Protein AF-A0A1J5PTQ3-F1 (afdb_monomer_lite)

pLDDT: mean 80.49, std 11.45, range [53.0, 94.0]

Structure (mmCIF, N/CA/C/O backbone):
data_AF-A0A1J5PTQ3-F1
#
_entry.id   AF-A0A1J5PTQ3-F1
#
loop_
_atom_site.group_PDB
_atom_site.id
_atom_site.type_symbol
_atom_site.label_atom_id
_atom_site.label_alt_id
_atom_site.label_comp_id
_atom_site.label_asym_id
_atom_site.label_entity_id
_atom_site.label_seq_id
_atom_site.pdbx_PDB_ins_code
_atom_site.Cartn_x
_atom_site.Cartn_y
_atom_site.Cartn_z
_atom_site.occupancy
_atom_site.B_iso_or_equiv
_atom_site.auth_seq_id
_atom_site.auth_comp_id
_atom_site.auth_asym_id
_atom_site.auth_atom_id
_atom_site.pdbx_PDB_model_num
ATOM 1 N N . MET A 1 1 ? 5.125 3.961 15.663 1.00 56.94 1 MET A N 1
ATOM 2 C CA . MET A 1 1 ? 6.138 2.877 15.556 1.00 56.94 1 MET A CA 1
ATOM 3 C C . MET A 1 1 ? 5.809 1.900 14.419 1.00 56.94 1 MET A C 1
ATOM 5 O O . MET A 1 1 ? 6.491 0.900 14.232 1.00 56.94 1 MET A O 1
ATOM 9 N N . ASP A 1 2 ? 4.806 2.225 13.608 1.00 72.94 2 ASP A N 1
ATOM 10 C CA . ASP A 1 2 ? 4.125 1.295 12.712 1.00 72.94 2 ASP A CA 1
ATOM 11 C C . ASP A 1 2 ? 4.857 1.112 11.386 1.00 72.94 2 ASP A C 1
ATOM 13 O O . ASP A 1 2 ? 4.917 0.003 10.871 1.00 72.94 2 ASP A O 1
ATOM 17 N N . ARG A 1 3 ? 5.538 2.156 10.899 1.00 79.75 3 ARG A N 1
ATOM 18 C CA . ARG A 1 3 ? 6.290 2.135 9.635 1.00 79.75 3 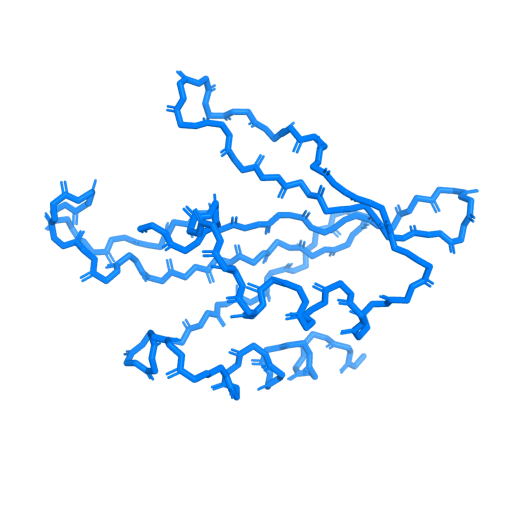ARG A CA 1
ATOM 19 C C . ARG A 1 3 ? 7.312 0.997 9.561 1.00 79.75 3 ARG A C 1
ATOM 21 O O . ARG A 1 3 ? 7.200 0.150 8.686 1.00 79.75 3 ARG A O 1
ATOM 28 N N . LYS A 1 4 ? 8.214 0.894 10.549 1.00 78.62 4 LYS A N 1
ATOM 29 C CA . LYS A 1 4 ? 9.224 -0.182 10.606 1.00 78.62 4 LYS A CA 1
ATOM 30 C C . LYS A 1 4 ? 8.598 -1.575 10.658 1.00 78.62 4 LYS A C 1
ATOM 32 O O . LYS A 1 4 ? 9.186 -2.536 10.173 1.00 78.62 4 LYS A O 1
ATOM 37 N N . ARG A 1 5 ? 7.412 -1.698 11.262 1.00 82.56 5 ARG A N 1
ATOM 38 C CA . ARG A 1 5 ? 6.682 -2.966 11.330 1.00 82.56 5 ARG A CA 1
ATOM 39 C C . ARG A 1 5 ? 6.097 -3.331 9.968 1.00 82.56 5 ARG A C 1
ATOM 41 O O . ARG A 1 5 ? 6.218 -4.481 9.567 1.00 82.56 5 ARG A O 1
ATOM 48 N N . ILE A 1 6 ? 5.531 -2.356 9.256 1.00 84.69 6 ILE A N 1
ATOM 49 C CA . ILE A 1 6 ? 5.041 -2.521 7.884 1.00 84.69 6 ILE A CA 1
ATOM 50 C C . ILE A 1 6 ? 6.204 -2.901 6.959 1.00 84.69 6 ILE A C 1
ATOM 52 O O . ILE A 1 6 ? 6.106 -3.897 6.254 1.00 84.69 6 ILE A O 1
ATOM 56 N N . GLU A 1 7 ? 7.320 -2.169 7.016 1.00 84.06 7 GLU A N 1
ATOM 57 C CA . GLU A 1 7 ? 8.538 -2.449 6.239 1.00 84.06 7 GLU A CA 1
ATOM 58 C C . GLU A 1 7 ? 9.034 -3.882 6.476 1.00 84.06 7 GLU A C 1
ATOM 60 O O . GLU A 1 7 ? 9.304 -4.610 5.523 1.00 84.06 7 GLU A O 1
ATOM 65 N N . LYS A 1 8 ? 9.085 -4.321 7.742 1.00 83.88 8 LYS A N 1
ATOM 66 C CA . LYS A 1 8 ? 9.494 -5.684 8.103 1.00 83.88 8 LYS A CA 1
ATOM 67 C C . LYS A 1 8 ? 8.548 -6.744 7.535 1.00 83.88 8 LYS A C 1
ATOM 69 O O . LYS A 1 8 ? 9.020 -7.687 6.914 1.00 83.88 8 LYS A O 1
ATOM 74 N N . ILE A 1 9 ? 7.237 -6.565 7.698 1.00 83.88 9 I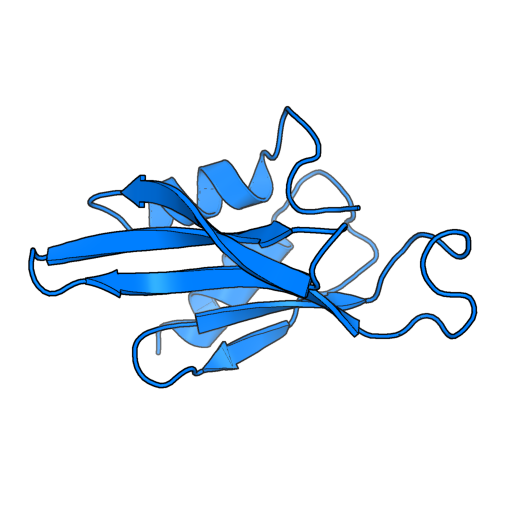LE A N 1
ATOM 75 C CA . ILE A 1 9 ? 6.228 -7.494 7.166 1.00 83.88 9 ILE A CA 1
ATOM 76 C C . ILE A 1 9 ? 6.344 -7.575 5.640 1.00 83.88 9 ILE A C 1
ATOM 78 O O . ILE A 1 9 ? 6.372 -8.665 5.078 1.00 83.88 9 ILE A O 1
ATOM 82 N N . LEU A 1 10 ? 6.488 -6.431 4.963 1.00 80.56 10 LEU A N 1
ATOM 83 C CA . LEU A 1 10 ? 6.696 -6.390 3.518 1.00 80.56 10 LEU A CA 1
ATOM 84 C C . LEU A 1 10 ? 7.992 -7.094 3.109 1.00 80.56 10 LEU A C 1
ATOM 86 O O . LEU A 1 10 ? 8.008 -7.735 2.062 1.00 80.56 10 LEU A O 1
ATOM 90 N N . ALA A 1 11 ? 9.061 -7.001 3.901 1.00 77.62 11 ALA A N 1
ATOM 91 C CA . ALA A 1 11 ? 10.330 -7.684 3.650 1.00 77.62 11 ALA A CA 1
ATOM 92 C C . ALA A 1 11 ? 10.254 -9.214 3.818 1.00 77.62 11 ALA A C 1
ATOM 94 O O . ALA A 1 11 ? 11.015 -9.922 3.165 1.00 77.62 11 ALA A O 1
ATOM 95 N N . GLU A 1 12 ? 9.314 -9.739 4.611 1.00 76.25 12 GLU A N 1
ATOM 96 C CA . GLU A 1 12 ? 9.086 -11.187 4.787 1.00 76.25 12 GLU A CA 1
ATOM 97 C C . GLU A 1 12 ? 8.399 -11.859 3.581 1.00 76.25 12 GLU A C 1
ATOM 99 O O . GLU A 1 12 ? 8.098 -13.052 3.607 1.00 76.25 12 GLU A O 1
ATOM 104 N N . ARG A 1 13 ? 8.159 -11.120 2.494 1.00 74.31 13 ARG A N 1
ATOM 105 C CA . ARG A 1 13 ? 7.527 -11.653 1.287 1.00 74.31 13 ARG A CA 1
ATOM 106 C C . ARG A 1 13 ? 8.325 -12.776 0.627 1.00 74.31 13 ARG A C 1
ATOM 108 O O . ARG A 1 13 ? 9.549 -12.752 0.513 1.00 74.31 13 ARG A O 1
ATOM 115 N N . GLU A 1 14 ? 7.594 -13.749 0.096 1.00 64.81 14 GLU A N 1
ATOM 116 C CA . GLU A 1 14 ? 8.191 -14.899 -0.583 1.00 64.81 14 GLU A CA 1
ATOM 117 C C . GLU A 1 14 ? 8.705 -14.558 -1.996 1.00 64.81 14 GLU A C 1
ATOM 119 O O . GLU A 1 14 ? 9.651 -15.178 -2.484 1.00 64.81 14 GLU A O 1
ATOM 124 N N . ARG A 1 15 ? 8.133 -13.533 -2.643 1.00 63.47 15 ARG A N 1
ATOM 125 C CA . ARG A 1 15 ? 8.470 -13.092 -4.010 1.00 63.47 15 ARG A CA 1
ATOM 126 C C . ARG A 1 15 ? 9.188 -11.740 -3.999 1.00 63.47 15 ARG A C 1
ATOM 128 O O . ARG A 1 15 ? 8.907 -10.905 -3.152 1.00 63.47 15 ARG A O 1
ATOM 135 N N . TYR A 1 16 ? 10.089 -11.498 -4.957 1.00 67.06 16 TYR A N 1
ATOM 136 C CA . TYR A 1 16 ? 10.881 -10.254 -5.057 1.00 67.06 16 TYR A CA 1
ATOM 137 C C . TYR A 1 16 ? 11.762 -9.969 -3.820 1.00 67.06 16 TYR A C 1
ATOM 139 O O . TYR A 1 16 ? 11.880 -8.826 -3.381 1.00 67.06 16 TYR A O 1
ATOM 147 N N . LYS A 1 17 ? 12.392 -11.018 -3.264 1.00 63.84 17 LYS A N 1
ATOM 148 C CA . LYS A 1 17 ? 13.253 -10.967 -2.060 1.00 63.84 17 LYS A CA 1
ATOM 149 C C . LYS A 1 17 ? 14.499 -10.086 -2.200 1.00 63.84 17 LYS A C 1
ATOM 151 O O . LYS A 1 17 ? 15.094 -9.706 -1.200 1.00 63.84 17 LYS A O 1
ATOM 156 N N . TYR A 1 18 ? 14.905 -9.789 -3.431 1.00 63.50 18 TYR A N 1
ATOM 157 C CA . TYR A 1 18 ? 16.141 -9.059 -3.725 1.00 63.50 18 TYR A CA 1
ATOM 158 C C . TYR A 1 18 ? 15.979 -7.535 -3.710 1.00 63.50 18 TYR A C 1
ATOM 160 O O . TYR A 1 18 ? 16.966 -6.820 -3.839 1.00 63.50 18 TYR A O 1
ATOM 168 N N . VAL A 1 19 ? 14.752 -7.035 -3.552 1.00 71.06 19 VAL A N 1
ATOM 169 C CA . VAL A 1 19 ? 14.465 -5.601 -3.442 1.00 71.06 19 VAL A CA 1
ATOM 170 C C . VAL A 1 19 ? 13.910 -5.308 -2.052 1.00 71.06 19 VAL A C 1
ATOM 172 O O . VAL A 1 19 ? 13.133 -6.089 -1.515 1.00 71.06 19 VAL A O 1
ATOM 175 N N . ALA A 1 20 ? 14.314 -4.207 -1.427 1.00 75.25 20 ALA A N 1
ATOM 176 C CA . ALA A 1 20 ? 13.748 -3.770 -0.152 1.00 75.25 20 ALA A CA 1
ATOM 177 C C . ALA A 1 20 ? 12.717 -2.667 -0.439 1.00 75.25 20 ALA A C 1
ATOM 179 O O . ALA A 1 20 ? 13.087 -1.657 -1.032 1.00 75.25 20 ALA A O 1
ATOM 180 N N . PRO A 1 21 ? 11.435 -2.851 -0.085 1.00 83.31 21 PRO A N 1
ATOM 181 C CA . PRO A 1 21 ? 10.425 -1.844 -0.309 1.00 83.31 21 PRO A CA 1
ATOM 182 C C . PRO A 1 21 ? 10.515 -0.805 0.801 1.00 83.31 21 PRO A C 1
ATOM 184 O O . PRO A 1 21 ? 10.657 -1.135 1.981 1.00 83.31 21 PRO A O 1
ATOM 187 N N . THR A 1 22 ? 10.385 0.450 0.413 1.00 85.31 22 THR A N 1
ATOM 188 C CA . THR A 1 22 ? 10.382 1.588 1.315 1.00 85.31 22 THR A CA 1
ATOM 189 C C . THR A 1 22 ? 8.942 1.956 1.626 1.00 85.31 22 THR A C 1
ATOM 191 O O . THR A 1 22 ? 8.120 2.130 0.726 1.00 85.31 22 THR A O 1
ATOM 194 N N . VAL A 1 23 ? 8.619 2.114 2.907 1.00 89.25 23 VAL A N 1
ATOM 195 C CA . VAL A 1 23 ? 7.318 2.647 3.321 1.00 89.25 23 VAL A CA 1
ATOM 196 C C . VAL A 1 23 ? 7.511 4.099 3.717 1.00 89.25 23 VAL A C 1
ATOM 198 O O . VAL A 1 23 ? 8.170 4.398 4.711 1.00 89.25 23 VAL A O 1
ATOM 201 N N . LEU A 1 24 ? 6.929 5.012 2.950 1.00 88.88 24 LEU A N 1
ATOM 202 C CA . LEU A 1 24 ? 6.939 6.439 3.235 1.00 88.88 24 LEU A CA 1
ATOM 203 C C . LEU A 1 24 ? 5.659 6.838 3.981 1.00 88.88 24 LEU A C 1
ATOM 205 O O . LEU A 1 24 ? 4.584 6.320 3.671 1.00 88.88 24 LEU A O 1
ATOM 209 N N . PRO A 1 25 ? 5.743 7.733 4.977 1.00 88.62 25 PRO A N 1
ATOM 210 C CA . PRO A 1 25 ? 4.555 8.322 5.581 1.00 88.62 25 PRO A CA 1
ATOM 211 C C . PRO A 1 25 ? 3.841 9.225 4.564 1.00 88.62 25 PRO A C 1
ATOM 213 O O . PRO A 1 25 ? 4.487 9.951 3.812 1.00 88.62 25 PRO A O 1
ATOM 216 N N . ASP A 1 26 ? 2.514 9.186 4.561 1.00 87.25 26 ASP A N 1
ATOM 217 C CA . ASP A 1 26 ? 1.639 10.024 3.738 1.00 87.25 26 ASP A CA 1
ATOM 218 C C . ASP A 1 26 ? 0.581 10.692 4.632 1.00 87.25 26 ASP A C 1
ATOM 220 O O . ASP A 1 26 ? 0.351 10.233 5.751 1.00 87.25 26 ASP A O 1
ATOM 224 N N . VAL A 1 27 ? -0.072 11.755 4.145 1.00 81.62 27 VAL A N 1
ATOM 225 C CA . VAL A 1 27 ? -0.994 12.609 4.932 1.00 81.62 27 VAL A CA 1
ATOM 226 C C . VAL A 1 27 ? -2.035 11.806 5.728 1.00 81.62 27 VAL A C 1
ATOM 228 O O . VAL A 1 27 ? -2.298 12.142 6.877 1.00 81.62 27 VAL A O 1
ATOM 231 N N . ASP A 1 28 ? -2.553 10.709 5.162 1.00 85.50 28 ASP A N 1
ATOM 232 C CA . ASP A 1 28 ? -3.550 9.841 5.813 1.00 85.50 28 ASP A CA 1
ATOM 233 C C . ASP A 1 28 ? -3.139 8.363 5.813 1.00 85.50 28 ASP A C 1
ATOM 235 O O . ASP A 1 28 ? -3.988 7.473 5.753 1.00 85.50 28 ASP A O 1
ATOM 239 N N . GLY A 1 29 ? -1.843 8.057 5.803 1.00 89.69 29 GLY A N 1
ATOM 240 C CA . GLY A 1 29 ? -1.399 6.667 5.815 1.00 89.69 29 GLY A CA 1
ATOM 241 C C . GLY A 1 29 ? 0.027 6.473 5.336 1.00 89.69 29 GLY A C 1
ATOM 242 O O . GLY A 1 29 ? 0.958 7.091 5.849 1.00 89.69 29 GLY A O 1
ATOM 243 N N . TYR A 1 30 ? 0.201 5.556 4.388 1.00 91.62 30 TYR A N 1
ATOM 244 C CA . TYR A 1 30 ? 1.509 5.078 3.967 1.00 91.62 30 TYR A CA 1
ATOM 245 C C . TYR A 1 30 ? 1.574 4.869 2.459 1.00 91.62 30 TYR A C 1
ATOM 247 O O . TYR A 1 30 ? 0.656 4.326 1.847 1.00 91.62 30 TYR A O 1
ATOM 255 N N . LEU A 1 31 ? 2.696 5.245 1.866 1.00 90.56 31 LEU A N 1
ATOM 256 C CA . LEU A 1 31 ? 3.033 4.953 0.485 1.00 90.56 31 LEU A CA 1
ATOM 257 C C . LEU A 1 31 ? 4.102 3.864 0.464 1.00 90.56 31 LEU A C 1
ATOM 259 O O . LEU A 1 31 ? 5.176 4.029 1.034 1.00 90.56 31 LEU A O 1
ATOM 263 N N . VAL A 1 32 ? 3.802 2.747 -0.183 1.00 89.06 32 VAL A N 1
ATOM 264 C CA . VAL A 1 32 ? 4.743 1.652 -0.392 1.00 89.06 32 VAL A CA 1
ATOM 265 C C . VAL A 1 32 ? 5.400 1.850 -1.747 1.00 89.06 32 VAL A C 1
ATOM 267 O O . VAL A 1 32 ? 4.731 1.833 -2.783 1.00 89.06 32 VAL A O 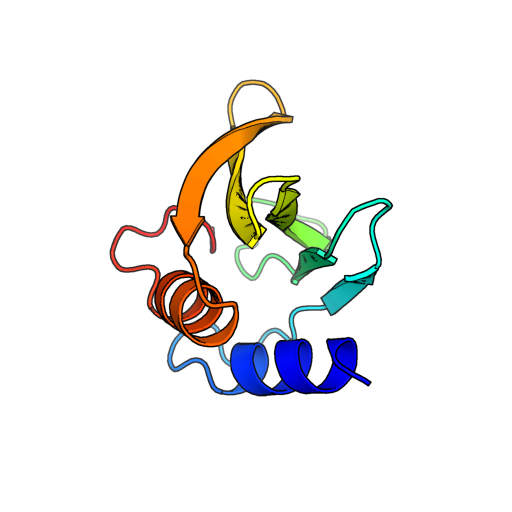1
ATOM 270 N N . ARG A 1 33 ? 6.716 2.020 -1.731 1.00 87.12 33 ARG A N 1
ATOM 271 C CA . ARG A 1 33 ? 7.562 2.089 -2.920 1.00 87.12 33 ARG A CA 1
ATOM 272 C C . ARG A 1 33 ? 8.512 0.909 -2.922 1.00 87.12 33 ARG A C 1
ATOM 274 O O . ARG A 1 33 ? 8.840 0.365 -1.872 1.00 87.12 33 ARG A O 1
ATOM 281 N N . SER A 1 34 ? 8.948 0.491 -4.093 1.00 81.94 34 SER A N 1
ATOM 282 C CA . SER A 1 34 ? 9.986 -0.527 -4.216 1.00 81.94 34 SER A CA 1
ATOM 283 C C . SER A 1 34 ? 10.857 -0.196 -5.412 1.00 81.94 34 SER A C 1
ATOM 285 O O . SER A 1 34 ? 10.328 0.281 -6.418 1.00 81.94 34 SER A O 1
ATOM 287 N N . PRO A 1 35 ? 12.167 -0.483 -5.353 1.00 76.06 35 PRO A N 1
ATOM 288 C CA . PRO A 1 35 ? 12.973 -0.477 -6.558 1.00 76.06 35 PRO A CA 1
ATOM 289 C C . PRO A 1 35 ? 12.360 -1.455 -7.559 1.00 76.06 35 PRO A C 1
ATOM 291 O O . PRO A 1 35 ? 12.028 -2.595 -7.201 1.00 76.06 35 PRO A O 1
ATOM 294 N N . CYS A 1 36 ? 12.160 -0.991 -8.793 1.00 68.12 36 CYS A N 1
ATOM 295 C CA . CYS A 1 36 ? 11.659 -1.848 -9.853 1.00 68.12 36 CYS A CA 1
ATOM 296 C C . CYS A 1 36 ? 12.737 -2.884 -10.187 1.00 68.12 36 CYS A C 1
ATOM 298 O O . CYS A 1 36 ? 13.854 -2.553 -10.583 1.00 68.12 36 CYS A O 1
ATOM 300 N N . CYS A 1 37 ? 12.413 -4.163 -10.000 1.00 54.91 37 CYS A N 1
ATOM 301 C CA . CYS A 1 37 ? 13.350 -5.258 -10.256 1.00 54.91 37 CYS A CA 1
ATOM 302 C C . CYS A 1 37 ? 13.438 -5.598 -11.757 1.00 54.91 37 CYS A C 1
ATOM 304 O O . CYS A 1 37 ? 14.311 -6.360 -12.176 1.00 54.91 37 CYS A O 1
ATOM 306 N N . SER A 1 38 ? 12.530 -5.047 -12.568 1.00 56.75 38 SER A N 1
ATOM 307 C CA . SER A 1 38 ? 12.460 -5.275 -14.003 1.00 56.75 38 SER A CA 1
ATOM 308 C C . SER A 1 38 ? 13.105 -4.119 -14.762 1.00 56.75 38 SER A C 1
ATOM 310 O O . SER A 1 38 ? 12.521 -3.050 -14.923 1.00 56.75 38 SER A O 1
ATOM 312 N N . ARG A 1 39 ? 14.289 -4.372 -15.331 1.00 55.94 39 ARG A N 1
ATOM 313 C CA . ARG A 1 39 ? 14.958 -3.468 -16.291 1.00 55.94 39 ARG A CA 1
ATOM 314 C C . ARG A 1 39 ? 14.101 -3.115 -17.515 1.00 55.94 39 ARG A C 1
ATOM 316 O O . ARG A 1 39 ? 14.467 -2.226 -18.273 1.00 55.94 39 ARG A O 1
ATOM 323 N N . THR A 1 40 ? 13.009 -3.847 -17.744 1.00 53.00 40 THR A N 1
ATOM 324 C CA . THR A 1 40 ? 12.070 -3.605 -18.848 1.00 53.00 40 THR A CA 1
ATOM 325 C C . THR A 1 40 ? 11.096 -2.466 -18.541 1.00 53.00 40 THR A C 1
ATOM 327 O O . THR A 1 40 ? 10.660 -1.791 -19.466 1.00 53.00 40 THR A O 1
ATOM 330 N N . VAL A 1 41 ? 10.758 -2.250 -17.264 1.00 57.22 41 VAL A N 1
ATOM 331 C CA . VAL A 1 41 ? 9.788 -1.227 -16.835 1.00 57.22 41 VAL A CA 1
ATOM 332 C C . VAL A 1 41 ? 10.488 0.099 -16.544 1.00 57.22 41 VAL A C 1
ATOM 334 O O . VAL A 1 41 ? 9.978 1.146 -16.933 1.00 57.22 41 VAL A O 1
ATOM 337 N N . ASP A 1 42 ? 11.676 0.064 -15.933 1.00 53.59 42 ASP A N 1
ATOM 338 C CA . ASP A 1 42 ? 12.492 1.260 -15.723 1.00 53.59 42 ASP A CA 1
ATOM 339 C C . ASP A 1 42 ? 13.985 0.965 -15.987 1.00 53.59 42 ASP A C 1
ATOM 341 O O . ASP A 1 42 ? 14.613 0.210 -15.236 1.00 53.59 42 ASP A O 1
ATOM 345 N N . PRO A 1 43 ? 14.588 1.530 -17.052 1.00 54.50 43 PRO A N 1
ATOM 346 C CA . PRO A 1 43 ? 15.988 1.275 -17.398 1.00 54.50 43 PRO A CA 1
ATOM 347 C C . PRO A 1 43 ? 16.985 1.890 -16.401 1.00 54.50 43 PRO A C 1
ATOM 349 O O . PRO A 1 43 ? 18.148 1.480 -16.389 1.00 54.50 43 PRO A O 1
ATOM 352 N N . SER A 1 44 ? 16.543 2.821 -15.548 1.00 57.03 44 SER A N 1
ATOM 353 C CA . SER A 1 44 ? 17.358 3.445 -14.498 1.00 57.03 44 SER A CA 1
ATOM 354 C C . SER A 1 44 ? 17.314 2.686 -13.166 1.00 57.03 44 SER A C 1
ATOM 356 O O . SER A 1 44 ? 18.116 2.983 -12.282 1.00 57.03 44 SER A O 1
ATOM 358 N N . GLY A 1 45 ? 16.425 1.696 -13.008 1.00 56.84 45 GLY A N 1
ATOM 359 C CA . GLY A 1 45 ? 16.234 0.985 -11.740 1.00 56.84 45 GLY A CA 1
ATOM 360 C C . GLY A 1 45 ? 15.620 1.865 -10.647 1.00 56.84 45 GLY A C 1
ATOM 361 O O . GLY A 1 45 ? 15.944 1.702 -9.470 1.00 56.84 45 GLY A O 1
ATOM 362 N N . GLY A 1 46 ? 14.778 2.827 -11.030 1.00 67.19 46 GLY A N 1
ATOM 363 C CA . GLY A 1 46 ? 14.131 3.756 -10.110 1.00 67.19 46 GLY A CA 1
ATOM 364 C C . GLY A 1 46 ? 13.178 3.081 -9.118 1.00 67.19 46 GLY A C 1
ATOM 365 O O . GLY A 1 46 ? 12.656 1.984 -9.343 1.00 67.19 46 GLY A O 1
ATOM 366 N N . GLU A 1 47 ? 12.931 3.759 -7.995 1.00 75.62 47 GLU A N 1
ATOM 367 C CA . GLU A 1 47 ? 11.836 3.401 -7.091 1.00 75.62 47 GLU A CA 1
ATOM 368 C C . GLU A 1 47 ? 10.494 3.711 -7.755 1.00 75.62 47 GLU A C 1
ATOM 370 O O . GLU A 1 47 ? 10.216 4.856 -8.119 1.00 75.62 47 GLU A O 1
ATOM 375 N N . ILE A 1 48 ? 9.652 2.687 -7.870 1.00 79.06 48 ILE A N 1
ATOM 376 C CA . ILE A 1 48 ? 8.289 2.808 -8.374 1.00 79.06 48 ILE A CA 1
ATOM 377 C C . ILE A 1 48 ? 7.287 2.783 -7.226 1.00 79.06 48 ILE A C 1
ATOM 379 O O . ILE A 1 48 ? 7.503 2.180 -6.169 1.00 79.06 48 ILE A O 1
ATOM 383 N N . ASP A 1 49 ? 6.169 3.454 -7.456 1.00 85.69 49 ASP A N 1
ATOM 384 C CA . ASP A 1 49 ? 5.029 3.472 -6.557 1.00 85.69 49 ASP A CA 1
ATOM 385 C C . ASP A 1 49 ? 4.244 2.161 -6.685 1.00 85.69 49 ASP A C 1
ATOM 387 O O . ASP A 1 49 ? 3.569 1.930 -7.683 1.00 85.69 49 ASP A O 1
ATOM 391 N N . ILE A 1 50 ? 4.343 1.300 -5.668 1.00 85.62 50 ILE A N 1
ATOM 392 C CA . ILE A 1 50 ? 3.734 -0.039 -5.667 1.00 85.62 50 ILE A CA 1
ATOM 393 C C . ILE A 1 50 ? 2.283 0.040 -5.207 1.00 85.62 50 ILE A C 1
ATOM 395 O O . ILE A 1 50 ? 1.371 -0.461 -5.862 1.00 85.62 50 ILE A O 1
ATOM 399 N N . ALA A 1 51 ? 2.055 0.659 -4.051 1.00 90.50 51 ALA A N 1
ATOM 400 C CA . ALA A 1 51 ? 0.732 0.740 -3.454 1.00 90.50 51 ALA A CA 1
ATOM 401 C C . ALA A 1 51 ? 0.634 1.919 -2.495 1.00 90.50 51 ALA A C 1
ATOM 403 O O . ALA A 1 51 ? 1.588 2.244 -1.790 1.00 90.50 51 ALA A O 1
ATOM 404 N N . ARG A 1 52 ? -0.553 2.514 -2.395 1.00 92.06 52 ARG A N 1
ATOM 405 C CA . ARG A 1 52 ? -0.843 3.542 -1.396 1.00 92.06 52 ARG A CA 1
ATOM 406 C C . ARG A 1 52 ? -1.919 3.048 -0.451 1.00 92.06 52 ARG A C 1
ATOM 408 O O . ARG A 1 52 ? -2.949 2.527 -0.861 1.00 92.06 52 ARG A O 1
ATOM 415 N N . ILE A 1 53 ? -1.666 3.210 0.832 1.00 92.81 53 ILE A N 1
ATOM 416 C CA . ILE A 1 53 ? -2.524 2.775 1.921 1.00 92.81 53 ILE A CA 1
ATOM 417 C C . ILE A 1 53 ? -3.029 4.040 2.595 1.00 92.81 53 ILE A C 1
ATOM 419 O O . ILE A 1 53 ? -2.227 4.836 3.075 1.00 92.81 53 ILE A O 1
ATOM 423 N N . LYS A 1 54 ? -4.347 4.227 2.650 1.00 93.31 54 LYS A N 1
ATOM 424 C CA . LYS A 1 54 ? -4.948 5.332 3.399 1.00 93.31 54 LYS A CA 1
ATOM 425 C C . LYS A 1 54 ? -5.918 4.827 4.447 1.00 93.31 54 LYS A C 1
ATOM 427 O O . LYS A 1 54 ? -6.766 3.985 4.154 1.00 93.31 54 LYS A O 1
ATOM 432 N N . TYR A 1 55 ? -5.820 5.384 5.640 1.00 91.62 55 TYR A N 1
ATOM 433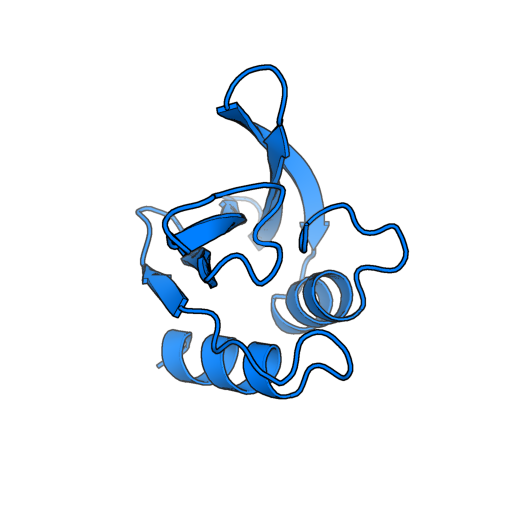 C CA . TYR A 1 55 ? -6.832 5.244 6.667 1.00 91.62 55 TYR A CA 1
ATOM 434 C C . TYR A 1 55 ? -8.030 6.125 6.314 1.00 91.62 55 TYR A C 1
ATOM 436 O O . TYR A 1 55 ? -7.871 7.278 5.919 1.00 91.62 55 TYR A O 1
ATOM 444 N N . GLN A 1 56 ? -9.228 5.560 6.383 1.00 92.81 56 GLN A N 1
ATOM 445 C CA . GLN A 1 56 ? -10.469 6.228 6.010 1.00 92.81 56 GLN A CA 1
ATOM 446 C C . GLN A 1 56 ? -11.313 6.527 7.255 1.00 92.81 56 GLN A C 1
ATOM 448 O O . GLN A 1 56 ? -11.245 5.775 8.232 1.00 92.81 56 GLN A O 1
ATOM 453 N N . PRO A 1 57 ? -12.171 7.566 7.213 1.00 86.06 57 PRO A N 1
ATOM 454 C CA . PRO A 1 57 ? -12.989 8.008 8.350 1.00 86.06 57 PRO A CA 1
ATOM 455 C C . PRO A 1 57 ? -14.096 7.029 8.809 1.00 86.06 57 PRO A C 1
ATOM 457 O O . PRO A 1 57 ? -14.992 7.421 9.545 1.00 86.06 57 PRO A O 1
ATOM 460 N N . GLY A 1 58 ? -14.040 5.749 8.428 1.00 86.38 58 GLY A N 1
ATOM 461 C CA . GLY A 1 58 ? -14.924 4.679 8.915 1.00 86.38 58 GLY A CA 1
ATOM 462 C C . GLY A 1 58 ? -14.190 3.569 9.671 1.00 86.38 58 GLY A C 1
ATOM 463 O O . GLY A 1 58 ? -14.678 2.445 9.722 1.00 86.38 58 GLY A O 1
ATOM 464 N N . ASN A 1 59 ? -13.001 3.856 10.205 1.00 88.69 59 ASN A N 1
ATOM 465 C CA . ASN A 1 59 ? -12.121 2.883 10.861 1.00 88.69 59 ASN A CA 1
ATOM 466 C C . ASN A 1 59 ? -11.712 1.704 9.964 1.00 88.69 59 ASN A C 1
ATOM 468 O O . ASN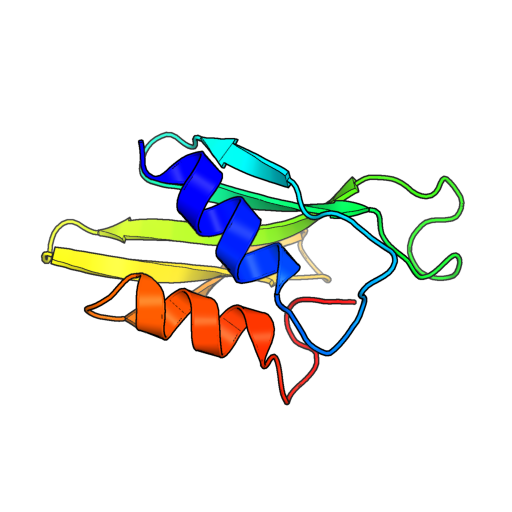 A 1 59 ? -11.619 0.557 10.403 1.00 88.69 59 ASN A O 1
ATOM 472 N N . PHE A 1 60 ? -11.433 1.994 8.696 1.00 93.00 60 PHE A N 1
ATOM 473 C CA . PHE A 1 60 ? -10.937 1.010 7.743 1.00 93.00 60 PHE A CA 1
ATOM 474 C C . PHE A 1 60 ? -9.776 1.567 6.924 1.00 93.00 60 PHE A C 1
ATOM 476 O O . PHE A 1 60 ? -9.586 2.774 6.777 1.00 93.00 60 PHE A O 1
ATOM 483 N N . TRP A 1 61 ? -8.987 0.656 6.381 1.00 93.12 61 TRP A N 1
ATOM 484 C CA . TRP A 1 61 ? -7.861 0.919 5.508 1.00 93.12 61 TRP A CA 1
ATOM 485 C C . TRP A 1 61 ? -8.280 0.686 4.069 1.00 93.12 61 TRP A C 1
ATOM 487 O O . TRP A 1 61 ? -8.812 -0.369 3.732 1.00 93.12 61 TRP A O 1
ATOM 497 N N . ARG A 1 62 ? -8.000 1.645 3.198 1.00 93.75 62 ARG A N 1
ATOM 498 C CA . ARG A 1 62 ? -8.217 1.509 1.765 1.00 93.75 62 ARG A CA 1
ATOM 499 C C . ARG A 1 62 ? -6.877 1.392 1.057 1.00 93.75 62 ARG A C 1
ATOM 501 O O . ARG A 1 62 ? -5.977 2.212 1.253 1.00 93.75 62 ARG A O 1
ATOM 508 N N . LEU A 1 63 ? -6.764 0.348 0.250 1.00 93.06 63 LEU A N 1
ATOM 509 C CA . LEU A 1 63 ? -5.631 0.077 -0.613 1.00 93.06 63 LEU A CA 1
ATOM 510 C C . LEU A 1 63 ? -5.895 0.693 -1.981 1.00 93.06 63 LEU A C 1
ATOM 512 O O . LEU A 1 63 ? -6.943 0.466 -2.590 1.00 93.06 63 LEU A O 1
ATOM 516 N N . TYR A 1 64 ? -4.928 1.454 -2.459 1.00 91.88 64 TYR A N 1
ATOM 517 C CA . TYR A 1 64 ? -4.924 2.065 -3.771 1.00 91.88 64 TYR A CA 1
ATOM 518 C C . TYR A 1 64 ? -3.792 1.463 -4.593 1.00 91.88 64 TYR A C 1
ATOM 520 O O . TYR A 1 64 ? -2.666 1.325 -4.107 1.00 91.88 64 TYR A O 1
ATOM 528 N N . GLN A 1 65 ? -4.095 1.146 -5.845 1.00 89.62 65 GLN A N 1
ATOM 529 C CA . GLN A 1 65 ? -3.102 0.773 -6.844 1.00 89.62 65 GLN A CA 1
ATOM 530 C C . GLN A 1 65 ? -2.814 1.962 -7.758 1.00 89.62 65 GLN A C 1
ATOM 532 O O . GLN A 1 65 ? -3.689 2.808 -7.975 1.00 89.62 65 GLN A O 1
ATOM 537 N N . MET A 1 66 ? -1.603 2.014 -8.303 1.00 85.38 66 MET A N 1
ATOM 538 C CA . MET A 1 66 ? -1.290 2.935 -9.386 1.00 85.38 66 MET A CA 1
ATOM 539 C C . MET A 1 66 ? -1.877 2.384 -10.689 1.00 85.38 66 MET A C 1
ATOM 541 O O . MET A 1 66 ? -1.682 1.217 -11.017 1.00 85.38 66 MET A O 1
ATOM 545 N N . ASP A 1 67 ? -2.631 3.199 -11.420 1.00 81.31 67 ASP A N 1
ATOM 546 C CA . ASP A 1 67 ? -3.068 2.861 -12.773 1.00 81.31 67 ASP A CA 1
ATOM 547 C C . ASP A 1 67 ? -1.946 3.191 -13.770 1.00 81.31 67 ASP A C 1
ATOM 549 O O . ASP A 1 67 ? -1.569 4.357 -13.905 1.00 81.31 67 ASP A O 1
ATOM 553 N N . ASP A 1 68 ? -1.407 2.171 -14.449 1.00 69.75 68 ASP A N 1
ATOM 554 C CA . ASP A 1 68 ? -0.315 2.302 -15.429 1.00 69.75 68 ASP A CA 1
ATOM 555 C C . ASP A 1 68 ? -0.655 3.265 -16.584 1.00 69.75 68 ASP A C 1
ATOM 557 O O . ASP A 1 68 ? 0.236 3.906 -17.140 1.00 69.75 68 ASP A O 1
ATOM 561 N N . GLY A 1 69 ? -1.938 3.400 -16.945 1.00 70.69 69 GLY A N 1
ATOM 562 C CA . GLY A 1 69 ? -2.370 4.226 -18.073 1.00 70.69 69 GLY A CA 1
ATOM 563 C C . GLY A 1 69 ? -2.402 5.718 -17.752 1.00 70.69 69 GLY A C 1
ATOM 564 O O . GLY A 1 69 ? -2.019 6.538 -18.584 1.00 70.69 69 GLY A O 1
ATOM 565 N N . THR A 1 70 ? -2.844 6.087 -16.546 1.00 69.88 70 THR A N 1
ATOM 566 C CA . THR A 1 70 ? -3.035 7.501 -16.175 1.00 69.88 70 THR A CA 1
ATOM 567 C C . THR A 1 70 ? -2.138 7.984 -15.038 1.00 69.88 70 THR A C 1
ATOM 569 O O . THR A 1 70 ? -2.249 9.145 -14.657 1.00 69.88 70 THR A O 1
ATOM 572 N N . ARG A 1 71 ? -1.288 7.122 -14.457 1.00 74.62 71 ARG A N 1
ATOM 573 C CA . ARG A 1 71 ? -0.501 7.407 -13.237 1.00 74.62 71 ARG A CA 1
ATOM 574 C C . ARG A 1 71 ? -1.353 7.995 -12.107 1.00 74.62 71 ARG A C 1
ATOM 576 O O . ARG A 1 71 ? -0.933 8.894 -11.378 1.00 74.62 71 ARG A O 1
ATOM 583 N N . HIS A 1 72 ? -2.576 7.489 -11.970 1.00 85.88 72 HIS A N 1
ATOM 584 C CA . HIS A 1 72 ? -3.491 7.907 -10.915 1.00 85.88 72 HIS A CA 1
ATOM 585 C C . HIS A 1 72 ? -3.720 6.776 -9.922 1.00 85.88 72 HIS A C 1
ATOM 587 O O . HIS A 1 72 ? -3.805 5.605 -10.287 1.00 85.88 72 HIS A O 1
ATOM 593 N N . TRP A 1 73 ? -3.874 7.152 -8.656 1.00 89.31 73 TRP A N 1
ATOM 594 C CA . TRP A 1 73 ? -4.230 6.226 -7.592 1.00 89.31 73 TRP A CA 1
ATOM 595 C C . TRP A 1 73 ? -5.699 5.828 -7.707 1.00 89.31 73 TRP A C 1
ATOM 597 O O . TRP A 1 73 ? -6.590 6.657 -7.514 1.00 89.31 73 TRP A O 1
ATOM 607 N N . ARG A 1 74 ? -5.961 4.548 -7.967 1.00 90.38 74 ARG A N 1
ATOM 608 C CA . ARG A 1 74 ? -7.311 3.981 -7.997 1.00 90.38 74 ARG A CA 1
ATOM 609 C C . ARG A 1 74 ? -7.548 3.132 -6.758 1.00 90.38 74 ARG A C 1
ATOM 611 O O . ARG A 1 74 ? -6.719 2.292 -6.415 1.00 90.38 74 ARG A O 1
ATOM 618 N N . ALA A 1 75 ? -8.683 3.343 -6.096 1.00 91.56 75 ALA A N 1
ATOM 619 C CA . ALA A 1 75 ? -9.106 2.489 -4.992 1.00 91.56 75 ALA A CA 1
ATOM 620 C C . ALA A 1 75 ? -9.280 1.050 -5.499 1.00 91.56 75 ALA A C 1
ATOM 622 O O . ALA A 1 75 ? -10.010 0.820 -6.461 1.00 91.56 75 ALA A O 1
ATOM 623 N N . HIS A 1 76 ? -8.591 0.103 -4.867 1.00 90.00 76 HIS A N 1
ATOM 624 C CA . HIS A 1 76 ? -8.609 -1.307 -5.255 1.00 90.00 76 HIS A CA 1
ATOM 625 C C . HIS A 1 76 ? -9.397 -2.162 -4.271 1.00 90.00 76 HIS A C 1
ATOM 627 O O . HIS A 1 76 ? -10.184 -3.008 -4.683 1.00 90.00 76 HIS A O 1
ATOM 633 N N . SER A 1 77 ? -9.179 -1.977 -2.967 1.00 91.12 77 SER A N 1
ATOM 634 C CA . SER A 1 77 ? -9.784 -2.816 -1.927 1.00 91.12 77 SER A CA 1
ATOM 635 C C . SER A 1 77 ? -9.807 -2.122 -0.569 1.00 91.12 77 SER A C 1
ATOM 637 O O . SER A 1 77 ? -9.044 -1.188 -0.318 1.00 91.12 77 SER A O 1
ATOM 639 N N . GLU A 1 78 ? -10.654 -2.616 0.327 1.00 94.00 78 GLU A N 1
ATOM 640 C CA . GLU A 1 78 ? -10.864 -2.068 1.665 1.00 94.00 78 GLU A CA 1
ATOM 641 C C . GLU A 1 78 ? -10.713 -3.167 2.712 1.00 94.00 78 GLU A C 1
ATOM 643 O O . GLU A 1 78 ? -11.135 -4.304 2.510 1.00 94.00 78 GLU A O 1
ATOM 648 N N . TYR A 1 79 ? -10.093 -2.827 3.835 1.00 93.44 79 TYR A N 1
ATOM 649 C CA . TYR A 1 79 ? -9.737 -3.767 4.884 1.00 93.44 79 TYR A CA 1
ATOM 650 C C . TYR A 1 79 ? -9.972 -3.136 6.245 1.00 93.44 79 TYR A C 1
ATOM 652 O O . TYR A 1 79 ? -9.527 -2.026 6.512 1.00 93.44 79 TYR A O 1
ATOM 660 N N . LEU A 1 80 ? -10.585 -3.877 7.159 1.00 91.81 80 LEU A N 1
ATOM 661 C CA . LEU A 1 80 ? -10.742 -3.429 8.547 1.00 91.81 80 LEU A CA 1
ATOM 662 C C . LEU A 1 80 ? -9.422 -3.490 9.337 1.00 91.81 80 LEU A C 1
ATOM 664 O O . LEU A 1 80 ? -9.297 -2.882 10.393 1.00 91.81 80 LEU A O 1
ATOM 668 N N . SER A 1 81 ? -8.423 -4.222 8.834 1.00 90.25 81 SER A N 1
ATOM 669 C CA . SER A 1 81 ? -7.176 -4.503 9.545 1.00 90.25 81 SER A CA 1
ATOM 670 C C . SER A 1 81 ? -5.961 -4.344 8.634 1.00 90.25 81 SER A C 1
ATOM 672 O O . SER A 1 81 ? -5.889 -4.948 7.561 1.00 90.25 81 SER A O 1
ATOM 674 N N . LEU A 1 82 ? -4.984 -3.552 9.085 1.00 88.56 82 LEU A N 1
ATOM 675 C CA . LEU A 1 82 ? -3.740 -3.299 8.359 1.00 88.56 82 LEU A CA 1
ATOM 676 C C . LEU A 1 82 ? -2.933 -4.589 8.091 1.00 88.56 82 LEU A C 1
ATOM 678 O O . LEU A 1 82 ? -2.526 -4.784 6.950 1.00 88.56 82 LEU A O 1
ATOM 682 N N . PRO A 1 83 ? -2.741 -5.517 9.053 1.00 88.31 83 PRO A N 1
ATOM 683 C CA . PRO A 1 83 ? -2.106 -6.811 8.782 1.00 88.31 83 PRO A CA 1
ATOM 684 C C . PRO A 1 83 ? -2.734 -7.609 7.632 1.00 88.31 83 PRO A C 1
ATOM 686 O O . PRO A 1 83 ? -2.008 -8.184 6.825 1.00 88.31 83 PRO A O 1
ATOM 689 N N . VAL A 1 84 ? -4.069 -7.623 7.525 1.00 88.94 84 VAL A N 1
ATOM 690 C CA . VAL A 1 84 ? -4.781 -8.346 6.453 1.00 88.94 84 VAL A CA 1
ATOM 691 C C . VAL A 1 84 ? -4.516 -7.691 5.099 1.00 88.94 84 VAL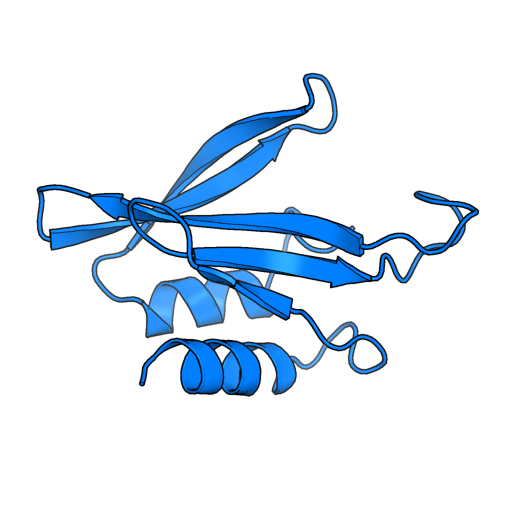 A C 1
ATOM 693 O O . VAL A 1 84 ? -4.229 -8.380 4.120 1.00 88.94 84 VAL A O 1
ATOM 696 N N . LEU A 1 85 ? -4.541 -6.357 5.058 1.00 91.50 85 LEU A N 1
ATOM 697 C CA . LEU A 1 85 ? -4.173 -5.586 3.873 1.00 91.50 85 LEU A CA 1
ATOM 698 C C . LEU A 1 85 ? -2.737 -5.905 3.435 1.00 91.50 85 LEU A C 1
ATOM 700 O O . LEU A 1 85 ? -2.502 -6.194 2.262 1.00 91.50 85 LEU A O 1
ATOM 704 N N . LEU A 1 86 ? -1.782 -5.894 4.370 1.00 88.81 86 LEU A N 1
ATOM 705 C CA . LEU A 1 86 ? -0.377 -6.181 4.073 1.00 88.81 86 LEU A CA 1
ATOM 706 C C . LEU A 1 86 ? -0.181 -7.611 3.571 1.00 88.81 86 LEU A C 1
ATOM 708 O O . LEU A 1 86 ? 0.553 -7.809 2.609 1.00 88.81 86 LEU A O 1
ATOM 712 N N . ALA A 1 87 ? -0.875 -8.592 4.151 1.00 87.38 87 ALA A N 1
ATOM 713 C CA . ALA A 1 87 ? -0.839 -9.970 3.673 1.00 87.38 87 ALA A CA 1
ATOM 714 C C . ALA A 1 87 ? -1.324 -10.082 2.217 1.00 87.38 87 ALA A C 1
ATOM 716 O O . ALA A 1 87 ? -0.689 -10.756 1.405 1.00 87.38 87 ALA A O 1
ATOM 717 N N . ARG A 1 88 ? -2.400 -9.372 1.844 1.00 87.38 88 ARG A N 1
ATOM 718 C CA . ARG A 1 88 ? -2.883 -9.335 0.453 1.00 87.38 88 ARG A CA 1
ATOM 719 C C . ARG A 1 88 ? -1.911 -8.629 -0.493 1.00 87.38 88 ARG A C 1
ATOM 721 O O . ARG A 1 88 ? -1.768 -9.071 -1.638 1.00 87.38 88 ARG A O 1
ATOM 728 N N . LEU A 1 89 ? -1.273 -7.552 -0.032 1.00 86.56 89 LEU A N 1
ATOM 729 C CA . LEU A 1 89 ? -0.263 -6.820 -0.795 1.00 86.56 89 LEU A CA 1
ATOM 730 C C . LEU A 1 89 ? 0.989 -7.676 -1.025 1.00 86.56 89 LEU A C 1
ATOM 732 O O . LEU A 1 89 ? 1.546 -7.648 -2.112 1.00 86.56 89 LEU A O 1
ATOM 736 N N . ILE A 1 90 ? 1.410 -8.465 -0.035 1.00 84.62 90 ILE A N 1
ATOM 737 C CA . ILE A 1 90 ? 2.561 -9.376 -0.135 1.00 84.62 90 ILE A CA 1
ATOM 738 C C . ILE A 1 90 ? 2.264 -10.574 -1.033 1.00 84.62 90 ILE A C 1
ATOM 740 O O . ILE A 1 90 ? 3.110 -10.967 -1.833 1.00 84.62 90 ILE A O 1
ATOM 744 N N . ALA A 1 91 ? 1.077 -11.167 -0.894 1.00 84.25 91 ALA A N 1
ATOM 745 C CA . ALA A 1 91 ? 0.701 -12.338 -1.674 1.00 84.25 91 ALA A CA 1
ATOM 746 C C . ALA A 1 91 ? 0.577 -12.017 -3.172 1.00 84.25 91 ALA A C 1
ATOM 748 O O . ALA A 1 91 ? 0.912 -12.867 -3.996 1.00 84.25 91 ALA A O 1
ATOM 749 N N . ASP A 1 92 ? 0.066 -10.820 -3.497 1.00 83.31 92 ASP A N 1
ATOM 750 C CA . ASP A 1 92 ? -0.202 -10.297 -4.846 1.00 83.31 92 ASP A CA 1
ATOM 751 C C . ASP A 1 92 ? -0.409 -11.379 -5.931 1.00 83.31 92 ASP A C 1
ATOM 753 O O . ASP A 1 92 ? 0.349 -11.465 -6.904 1.00 83.31 92 ASP A O 1
ATOM 757 N N . PRO A 1 93 ? -1.422 -12.259 -5.781 1.00 76.94 93 PRO A N 1
ATOM 758 C CA . PRO A 1 93 ? -1.583 -13.425 -6.648 1.00 76.94 93 PRO A CA 1
ATOM 759 C C . PRO A 1 93 ? -1.790 -13.052 -8.119 1.00 76.94 93 PRO A C 1
ATOM 761 O O . PRO A 1 93 ? -1.427 -13.824 -9.003 1.00 76.94 93 PRO A O 1
ATOM 764 N N . LYS A 1 94 ? -2.353 -11.868 -8.378 1.00 79.00 94 LYS A N 1
ATOM 765 C CA . LYS A 1 94 ? -2.670 -11.362 -9.716 1.00 79.00 94 LYS A CA 1
ATOM 766 C C . LYS A 1 94 ? -1.582 -10.457 -10.310 1.00 79.00 94 LYS A C 1
ATOM 768 O O . LYS A 1 94 ? -1.764 -10.001 -11.436 1.00 79.00 94 LYS A O 1
ATOM 773 N N . ARG A 1 95 ? -0.467 -10.213 -9.603 1.00 77.94 95 ARG A N 1
ATOM 774 C CA . ARG A 1 95 ? 0.599 -9.282 -10.030 1.00 77.94 95 ARG A CA 1
ATOM 775 C C . ARG A 1 95 ? 0.039 -7.899 -10.377 1.00 77.94 95 ARG A C 1
ATOM 777 O O . ARG A 1 95 ? 0.295 -7.348 -11.449 1.00 77.94 95 ARG A O 1
ATOM 784 N N . GLU A 1 96 ? -0.823 -7.386 -9.508 1.00 79.38 96 GLU A N 1
ATOM 785 C CA . GLU A 1 96 ? -1.473 -6.083 -9.680 1.00 79.38 96 GLU A CA 1
ATOM 786 C C . GLU A 1 96 ? -0.599 -4.949 -9.138 1.00 79.38 96 GLU A C 1
ATOM 788 O O . GLU A 1 96 ? -0.702 -3.834 -9.636 1.00 79.38 96 GLU A O 1
ATOM 793 N N . PHE A 1 97 ? 0.271 -5.236 -8.162 1.00 81.06 97 PHE A N 1
ATOM 794 C CA . PHE A 1 97 ? 1.054 -4.227 -7.445 1.00 81.06 97 PHE A CA 1
ATOM 795 C C . PHE A 1 97 ? 2.554 -4.321 -7.747 1.00 81.06 97 PHE A C 1
ATOM 797 O O . PHE A 1 97 ? 3.190 -3.313 -8.038 1.00 81.06 97 PHE A O 1
ATOM 804 N N . TRP A 1 98 ? 3.139 -5.522 -7.683 1.00 75.88 98 TRP A N 1
ATOM 805 C CA . TRP A 1 98 ? 4.587 -5.715 -7.846 1.00 75.88 98 TRP A CA 1
ATOM 806 C C . TRP A 1 98 ? 4.933 -6.038 -9.304 1.00 75.88 98 TRP A C 1
ATOM 808 O O . TRP A 1 98 ? 5.026 -7.211 -9.682 1.00 75.88 98 TRP A O 1
ATOM 818 N N . ARG A 1 99 ? 5.095 -4.998 -10.126 1.00 68.69 99 ARG A N 1
ATOM 819 C CA . ARG A 1 99 ? 5.409 -5.099 -11.561 1.00 68.69 99 ARG A CA 1
ATOM 820 C C . ARG A 1 99 ? 6.831 -4.650 -11.892 1.00 68.69 99 ARG A C 1
ATOM 822 O O . ARG A 1 99 ? 7.344 -3.727 -11.222 1.00 68.69 99 ARG A O 1
#

Organism: NCBI:txid410659

Radius of gyration: 12.96 Å; chains: 1; bounding box: 32×28×34 Å

Foldseek 3Di:
DCQVVLQVLLCPFPPPVVKRWHWDDDPFGTWIWIQQPDCVVPVVSDIDGQWDWGQDPVQKIWIWGQDPVPRDTDTDDIGNDPVVVSVCSRPVVVCRGRD

Secondary structure (DSSP, 8-state):
-HHHHHHHHHHT-SS-TTSPPEEEEETTEEEEEEE---TTT-TT-PEEEEEEEEEETTTEEEEEEEETTTTEEEEEEEES-HHHHHHHHHH-TT-SS--

InterPro domains:
  IPR021388 Protein of unknown function DUF3024 [PF11225] (2-98)

Sequence (99 aa):
MDRKRIEKILAERERYKYVAPTVLPDVDGYLVRSPCCSRTVDPSGGEIDIARIKYQPGNFWRLYQMDDGTRHWRAHSEYLSLPVLLARLIADPKREFWR